Protein AF-A0ABD5GMK1-F1 (afdb_monomer_lite)

Radius of gyration: 32.98 Å; chains: 1; bounding box: 77×38×100 Å

Structure (mmCIF, N/CA/C/O backbone):
data_AF-A0ABD5GMK1-F1
#
_entry.id   AF-A0ABD5GMK1-F1
#
loop_
_atom_site.group_PDB
_atom_site.id
_atom_site.type_symbol
_atom_site.label_atom_id
_atom_site.label_alt_id
_atom_site.label_comp_id
_atom_site.label_asym_id
_atom_site.label_entity_id
_atom_site.label_seq_id
_atom_site.pdbx_PDB_ins_code
_atom_site.Cartn_x
_atom_site.Cartn_y
_atom_site.Cartn_z
_atom_site.occupancy
_atom_site.B_iso_or_equiv
_atom_site.auth_seq_id
_atom_site.auth_comp_id
_atom_site.auth_asym_id
_atom_site.auth_atom_id
_atom_site.pdbx_PDB_model_num
ATOM 1 N N . MET A 1 1 ? 54.043 1.262 15.272 1.00 53.44 1 MET A N 1
ATOM 2 C CA . MET A 1 1 ? 52.597 0.927 15.285 1.00 53.44 1 MET A CA 1
ATOM 3 C C . MET A 1 1 ? 51.729 2.162 14.991 1.00 53.44 1 MET A C 1
ATOM 5 O O . MET A 1 1 ? 50.627 2.270 15.504 1.00 53.44 1 MET A O 1
ATOM 9 N N . GLU A 1 2 ? 52.173 3.088 14.132 1.00 54.91 2 GLU A N 1
ATOM 10 C CA . GLU A 1 2 ? 51.486 4.384 13.939 1.00 54.91 2 GLU A CA 1
ATOM 11 C C . GLU A 1 2 ? 50.560 4.410 12.706 1.00 54.91 2 GLU A C 1
ATOM 13 O O . GLU A 1 2 ? 49.596 5.168 12.654 1.00 54.91 2 GLU A O 1
ATOM 18 N N . GLY A 1 3 ? 50.768 3.513 11.735 1.00 55.00 3 GLY A N 1
ATOM 19 C CA . GLY A 1 3 ? 49.986 3.486 10.489 1.00 55.00 3 GLY A CA 1
ATOM 20 C C . GLY A 1 3 ? 48.565 2.917 10.605 1.00 55.00 3 GLY A C 1
ATOM 21 O O . GLY A 1 3 ? 47.758 3.096 9.695 1.00 55.00 3 GLY A O 1
ATOM 22 N N . ILE A 1 4 ? 48.235 2.233 11.706 1.00 68.75 4 ILE A N 1
ATOM 23 C CA . ILE A 1 4 ? 46.917 1.598 11.889 1.00 68.75 4 ILE A CA 1
ATOM 24 C C . ILE A 1 4 ? 45.861 2.645 12.269 1.00 68.75 4 ILE A C 1
ATOM 26 O O . ILE A 1 4 ? 44.727 2.569 11.804 1.00 68.75 4 ILE A O 1
ATOM 30 N N . HIS A 1 5 ? 46.242 3.668 13.040 1.00 69.62 5 HIS A N 1
ATOM 31 C CA . HIS A 1 5 ? 45.318 4.721 13.466 1.00 69.62 5 HIS A CA 1
ATOM 32 C C . HIS A 1 5 ? 44.890 5.609 12.293 1.00 69.62 5 HIS A C 1
ATOM 34 O O . HIS A 1 5 ? 43.702 5.867 12.125 1.00 69.62 5 HIS A O 1
ATOM 40 N N . VAL A 1 6 ? 45.825 6.000 11.422 1.00 75.31 6 VAL A N 1
ATOM 41 C CA . VAL A 1 6 ? 45.521 6.843 10.251 1.00 75.31 6 VAL A CA 1
ATOM 42 C C . VAL A 1 6 ? 44.552 6.142 9.291 1.00 75.31 6 VAL A C 1
ATOM 44 O O . VAL A 1 6 ? 43.622 6.763 8.784 1.00 75.31 6 VAL A O 1
ATOM 47 N N . ARG A 1 7 ? 44.703 4.826 9.093 1.00 74.31 7 ARG A N 1
ATOM 48 C CA . ARG A 1 7 ? 43.787 4.038 8.251 1.00 74.31 7 ARG A CA 1
ATOM 49 C C . ARG A 1 7 ? 42.386 3.926 8.854 1.00 74.31 7 ARG A C 1
ATOM 51 O O . ARG A 1 7 ? 41.410 4.013 8.113 1.00 74.31 7 ARG A O 1
ATOM 58 N N . LEU A 1 8 ? 42.286 3.779 10.176 1.00 76.06 8 LEU A N 1
ATOM 59 C CA . LEU A 1 8 ? 41.001 3.711 10.875 1.00 76.06 8 LEU A CA 1
ATOM 60 C C . LEU A 1 8 ? 40.231 5.039 10.774 1.00 76.06 8 LEU A C 1
ATOM 62 O O . LEU A 1 8 ? 39.028 5.036 10.527 1.00 76.06 8 LEU A O 1
ATOM 66 N N . TRP A 1 9 ? 40.936 6.170 10.884 1.00 79.19 9 TRP A N 1
ATOM 67 C CA . TRP A 1 9 ? 40.345 7.505 10.742 1.00 79.19 9 TRP A CA 1
ATOM 68 C C . TRP A 1 9 ? 39.843 7.791 9.322 1.00 79.19 9 TRP A C 1
ATOM 70 O O . TRP A 1 9 ? 38.754 8.340 9.161 1.00 79.19 9 TRP A O 1
ATOM 80 N N . ILE A 1 10 ? 40.580 7.369 8.289 1.00 78.12 10 ILE A N 1
ATOM 81 C CA . ILE A 1 10 ? 40.149 7.529 6.889 1.00 78.12 10 ILE A CA 1
ATOM 82 C C . ILE A 1 10 ? 38.893 6.691 6.600 1.00 78.12 10 ILE A C 1
ATOM 84 O O . ILE A 1 10 ? 37.959 7.177 5.963 1.00 78.12 10 ILE A O 1
ATOM 88 N N . LEU A 1 11 ? 38.834 5.454 7.107 1.00 76.44 11 LEU A N 1
ATOM 89 C CA . LEU A 1 11 ? 37.657 4.588 6.970 1.00 76.44 11 LEU A CA 1
ATOM 90 C C . LEU A 1 11 ? 36.431 5.158 7.698 1.00 76.44 11 LEU A C 1
ATOM 92 O O . LEU A 1 11 ? 35.333 5.140 7.143 1.00 76.44 11 LEU A O 1
ATOM 96 N N . ALA A 1 12 ? 36.613 5.715 8.899 1.00 74.62 12 ALA A N 1
ATOM 97 C CA . ALA A 1 12 ? 35.532 6.353 9.647 1.00 74.62 12 ALA A CA 1
ATOM 98 C C . ALA A 1 12 ? 34.981 7.600 8.927 1.00 74.62 12 ALA A C 1
ATOM 100 O O . ALA A 1 12 ? 33.765 7.781 8.851 1.00 74.62 12 ALA A O 1
ATOM 101 N N . ALA A 1 13 ? 35.855 8.421 8.335 1.00 72.94 13 ALA A N 1
ATOM 102 C CA . ALA A 1 13 ? 35.446 9.593 7.561 1.00 72.94 13 ALA A CA 1
ATOM 103 C C . ALA A 1 13 ? 34.676 9.214 6.280 1.00 72.94 13 ALA A C 1
ATOM 105 O O . ALA A 1 13 ? 33.675 9.849 5.950 1.00 72.94 13 ALA A O 1
ATOM 106 N N . ALA A 1 14 ? 35.089 8.148 5.585 1.00 69.31 14 ALA A N 1
ATOM 107 C CA . ALA A 1 14 ? 34.394 7.664 4.391 1.00 69.31 14 ALA A CA 1
ATOM 108 C C . ALA A 1 14 ? 32.984 7.123 4.702 1.00 69.31 14 ALA A C 1
ATOM 110 O O . ALA A 1 14 ? 32.050 7.331 3.924 1.00 69.31 14 ALA A O 1
ATOM 111 N N . LEU A 1 15 ? 32.803 6.474 5.860 1.00 68.19 15 LEU A N 1
ATOM 112 C CA . LEU A 1 15 ? 31.505 5.937 6.275 1.00 68.19 15 LEU A CA 1
ATOM 113 C C . LEU A 1 15 ? 30.500 7.049 6.631 1.00 68.19 15 LEU A C 1
ATOM 115 O O . LEU A 1 15 ? 29.315 6.927 6.323 1.00 68.19 15 LEU A O 1
ATOM 119 N N . ALA A 1 16 ? 30.970 8.163 7.202 1.00 62.88 16 ALA A N 1
ATOM 120 C CA . ALA A 1 16 ? 30.121 9.302 7.558 1.00 62.88 16 ALA A CA 1
ATOM 121 C C . ALA A 1 16 ? 29.513 10.010 6.327 1.00 62.88 16 ALA A C 1
ATOM 123 O O . ALA A 1 16 ? 28.355 10.432 6.367 1.00 62.88 16 ALA A O 1
ATOM 124 N N . CYS A 1 17 ? 30.239 10.065 5.204 1.00 60.00 17 CYS A N 1
ATOM 125 C CA . CYS A 1 17 ? 29.765 10.695 3.964 1.00 60.00 17 CYS A CA 1
ATOM 126 C C . CYS A 1 17 ? 28.686 9.892 3.211 1.00 60.00 17 CYS A C 1
ATOM 128 O O . CYS A 1 17 ? 28.081 10.413 2.278 1.00 60.00 17 CYS A O 1
ATOM 130 N N . SER A 1 18 ? 28.409 8.644 3.602 1.00 57.50 18 SER A N 1
ATOM 131 C CA . SER A 1 18 ? 27.446 7.780 2.897 1.00 57.50 18 SER A CA 1
ATOM 132 C C . SER A 1 18 ? 25.980 8.023 3.298 1.00 57.50 18 SER A C 1
ATOM 134 O O . SER A 1 18 ? 25.075 7.428 2.720 1.00 57.50 18 SER A O 1
ATOM 136 N N . THR A 1 19 ? 25.715 8.902 4.272 1.00 58.09 19 THR A N 1
ATOM 137 C CA . THR A 1 19 ? 24.368 9.128 4.837 1.00 58.09 19 THR A CA 1
ATOM 138 C C . THR A 1 19 ? 23.532 10.191 4.108 1.00 58.09 19 THR A C 1
ATOM 140 O O . THR A 1 19 ? 22.362 10.372 4.431 1.00 58.09 19 THR A O 1
ATOM 143 N N . ALA A 1 20 ? 24.084 10.869 3.095 1.00 50.94 20 ALA A N 1
ATOM 144 C CA . ALA A 1 20 ? 23.403 11.957 2.380 1.00 50.94 20 ALA A CA 1
ATOM 145 C C . ALA A 1 20 ? 22.721 11.538 1.063 1.00 50.94 20 ALA A C 1
ATOM 147 O O . ALA A 1 20 ? 22.267 12.393 0.303 1.00 50.94 20 ALA A O 1
ATOM 148 N N . ALA A 1 21 ? 22.608 10.239 0.777 1.00 52.47 21 ALA A N 1
ATOM 149 C CA . ALA A 1 21 ? 21.779 9.759 -0.324 1.00 52.47 21 ALA A CA 1
ATOM 150 C C . ALA A 1 21 ? 20.304 9.755 0.111 1.00 52.47 21 ALA A C 1
ATOM 152 O O . ALA A 1 21 ? 19.734 8.710 0.419 1.00 52.47 21 ALA A O 1
ATOM 153 N N . GLN A 1 22 ? 19.676 10.934 0.161 1.00 50.50 22 GLN A N 1
ATOM 154 C CA . GLN A 1 22 ? 18.219 11.004 0.199 1.00 50.50 22 GLN A CA 1
ATOM 155 C C . GLN A 1 22 ? 17.714 10.453 -1.134 1.00 50.50 22 GLN A C 1
ATOM 157 O O . GLN A 1 22 ? 17.786 11.119 -2.165 1.00 50.50 22 GLN A O 1
ATOM 162 N N . ALA A 1 23 ? 17.282 9.192 -1.131 1.00 50.38 23 ALA A N 1
ATOM 163 C CA . ALA A 1 23 ? 16.597 8.597 -2.262 1.00 50.38 23 ALA A CA 1
ATOM 164 C C . ALA A 1 23 ? 15.441 9.527 -2.651 1.00 50.38 23 ALA A C 1
ATOM 166 O O . ALA A 1 23 ? 14.580 9.810 -1.820 1.00 50.38 23 ALA A O 1
ATOM 167 N N . ALA A 1 24 ? 15.444 10.035 -3.885 1.00 57.06 24 ALA A N 1
ATOM 168 C CA . ALA A 1 24 ? 14.341 10.833 -4.401 1.00 57.06 24 ALA A CA 1
ATOM 169 C C . ALA A 1 24 ? 13.088 9.946 -4.423 1.00 57.06 24 ALA A C 1
ATOM 171 O O . ALA A 1 24 ? 12.910 9.109 -5.310 1.00 57.06 24 ALA A O 1
ATOM 172 N N . THR A 1 25 ? 12.254 10.073 -3.393 1.00 60.12 25 THR A N 1
ATOM 173 C CA . THR A 1 25 ? 11.025 9.303 -3.230 1.00 60.12 25 THR A CA 1
ATOM 174 C C . THR A 1 25 ? 9.994 9.830 -4.213 1.00 60.12 25 THR A C 1
ATOM 176 O O . THR A 1 25 ? 9.270 10.780 -3.930 1.00 60.12 25 THR A O 1
ATOM 179 N N . VAL A 1 26 ? 9.929 9.226 -5.398 1.00 66.31 26 VAL A N 1
ATOM 180 C CA . VAL A 1 26 ? 8.894 9.563 -6.376 1.00 66.31 26 VAL A CA 1
ATOM 181 C C . VAL A 1 26 ? 7.558 9.011 -5.873 1.00 66.31 26 VAL A C 1
ATOM 183 O O . VAL A 1 26 ? 7.294 7.813 -5.959 1.00 66.31 26 VAL A O 1
ATOM 186 N N . VAL A 1 27 ? 6.715 9.884 -5.325 1.00 71.75 27 VAL A N 1
ATOM 187 C CA . VAL A 1 27 ? 5.384 9.535 -4.823 1.00 71.75 27 VAL A CA 1
ATOM 188 C C . VAL A 1 27 ? 4.355 9.578 -5.950 1.00 71.75 27 VAL A C 1
ATOM 190 O O . VAL A 1 27 ? 4.370 10.467 -6.807 1.00 71.75 27 VAL A O 1
ATOM 193 N N . LYS A 1 28 ? 3.445 8.600 -5.948 1.00 77.94 28 LYS A N 1
ATOM 194 C CA . LYS A 1 28 ? 2.312 8.540 -6.874 1.00 77.94 28 LYS A CA 1
ATOM 195 C C . LYS A 1 28 ? 1.147 9.328 -6.280 1.00 77.94 28 LYS A C 1
ATOM 197 O O . LYS A 1 28 ? 0.591 8.937 -5.255 1.00 77.94 28 LYS A O 1
ATOM 202 N N . CYS A 1 29 ? 0.760 10.401 -6.952 1.00 80.25 29 CYS A N 1
ATOM 203 C CA . CYS A 1 29 ? -0.341 11.266 -6.552 1.00 80.25 29 CYS A CA 1
ATOM 204 C C . CYS A 1 29 ? -1.554 10.991 -7.432 1.00 80.25 29 CYS A C 1
ATOM 206 O O . CYS A 1 29 ? -1.430 10.952 -8.659 1.00 80.25 29 CYS A O 1
ATOM 208 N N . VAL A 1 30 ? -2.714 10.797 -6.809 1.00 80.56 30 VAL A N 1
ATOM 209 C CA . VAL A 1 30 ? -3.992 10.646 -7.512 1.00 80.56 30 VAL A CA 1
ATOM 210 C C . VAL A 1 30 ? -4.869 11.852 -7.198 1.00 80.56 30 VAL A C 1
ATOM 212 O O . VAL A 1 30 ? -5.087 12.176 -6.029 1.00 80.56 30 VAL A O 1
ATOM 215 N N . ASP A 1 31 ? -5.328 12.530 -8.245 1.00 79.31 31 ASP A N 1
ATOM 216 C CA . ASP A 1 31 ? -6.251 13.665 -8.162 1.00 79.31 31 ASP A CA 1
ATOM 217 C C . ASP A 1 31 ? -7.721 13.213 -8.057 1.00 79.31 31 ASP A C 1
ATOM 219 O O . ASP A 1 31 ? -8.046 12.070 -8.386 1.00 79.31 31 ASP A O 1
ATOM 223 N N . GLY A 1 32 ? -8.625 14.107 -7.640 1.00 74.00 32 GLY A N 1
AT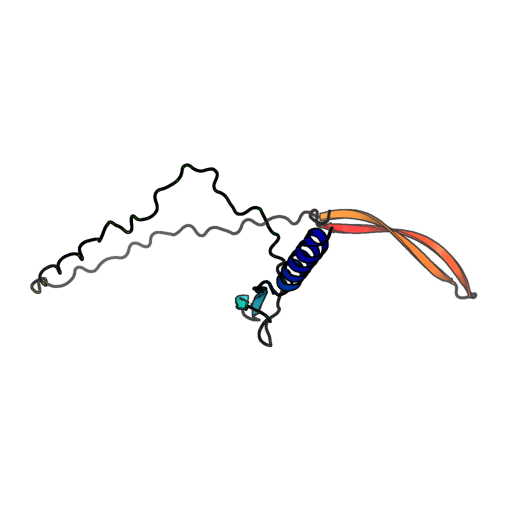OM 224 C CA . GLY A 1 32 ? -10.071 13.849 -7.581 1.00 74.00 32 GLY A CA 1
ATOM 225 C C . GLY A 1 32 ? -10.695 13.439 -8.924 1.00 74.00 32 GLY A C 1
ATOM 226 O O . GLY A 1 32 ? -11.691 12.721 -8.940 1.00 74.00 32 GLY A O 1
ATOM 227 N N . ALA A 1 33 ? -10.077 13.808 -10.051 1.00 75.38 33 ALA A N 1
ATOM 228 C CA . ALA A 1 33 ? -10.457 13.348 -11.390 1.00 75.38 33 ALA A CA 1
ATOM 229 C C . ALA A 1 33 ? -9.857 11.977 -11.783 1.00 75.38 33 ALA A C 1
ATOM 231 O O . ALA A 1 33 ? -9.991 11.546 -12.928 1.00 75.38 33 ALA A O 1
ATOM 232 N N . GLY A 1 34 ? -9.132 11.307 -10.880 1.00 74.19 34 GLY A N 1
ATOM 233 C CA . GLY A 1 34 ? -8.471 10.023 -11.133 1.00 74.19 34 GLY A CA 1
ATOM 234 C C . GLY A 1 34 ? -7.194 10.113 -11.978 1.00 74.19 34 GLY A C 1
ATOM 235 O O . GLY A 1 34 ? -6.654 9.084 -12.387 1.00 74.19 34 GLY A O 1
ATOM 236 N N . LYS A 1 35 ? -6.683 11.322 -12.252 1.00 77.50 35 LYS A N 1
ATOM 237 C CA . LYS A 1 35 ? -5.399 11.501 -12.946 1.00 77.50 35 LYS A CA 1
ATOM 238 C C . LYS A 1 35 ? -4.237 11.169 -12.015 1.00 77.50 35 LYS A C 1
ATOM 240 O O . LYS A 1 35 ? -4.221 11.575 -10.855 1.00 77.50 35 LYS A O 1
ATOM 245 N N . VAL A 1 36 ? -3.263 10.440 -12.554 1.00 82.56 36 VAL A N 1
ATOM 246 C CA . VAL A 1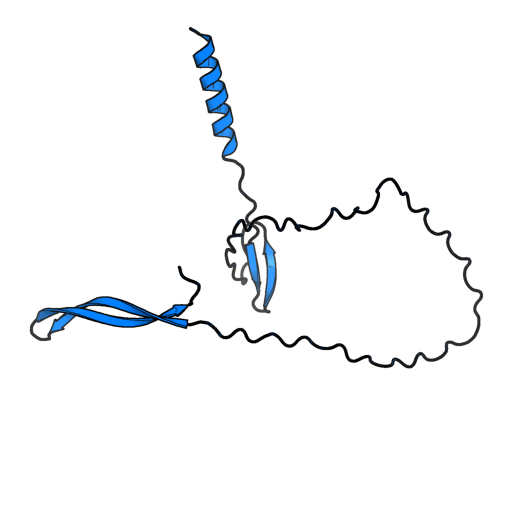 36 ? -2.051 10.020 -11.849 1.00 82.56 36 VAL A CA 1
ATOM 247 C C . VAL A 1 36 ? -0.889 10.918 -12.258 1.00 82.56 36 VAL A C 1
ATOM 249 O O . VAL A 1 36 ? -0.568 10.997 -13.443 1.00 82.56 36 VAL A O 1
ATOM 252 N N . SER A 1 37 ? -0.228 11.522 -11.275 1.00 79.50 37 SER A N 1
ATOM 253 C CA . SER A 1 37 ? 0.985 12.327 -11.452 1.00 79.50 37 SER A CA 1
ATOM 254 C C . SER A 1 37 ? 2.083 11.842 -10.502 1.00 79.50 37 SER A C 1
ATOM 256 O O . SER A 1 37 ? 1.792 11.312 -9.431 1.00 79.50 37 SER A O 1
ATOM 258 N N . PHE A 1 38 ? 3.347 12.017 -10.886 1.00 79.62 38 PHE A N 1
ATOM 259 C CA . PHE A 1 38 ? 4.506 11.627 -10.079 1.00 79.62 38 PHE A CA 1
ATOM 260 C C . PHE A 1 38 ? 5.222 12.878 -9.562 1.00 79.62 38 PHE A C 1
ATOM 262 O O . PHE A 1 38 ? 5.590 13.742 -10.358 1.00 79.62 38 PHE A O 1
ATOM 269 N N . ALA A 1 39 ? 5.413 12.982 -8.246 1.00 74.94 39 ALA A N 1
ATOM 270 C CA . ALA A 1 39 ? 6.097 14.105 -7.600 1.00 74.94 39 ALA A CA 1
ATOM 271 C C . ALA A 1 39 ? 7.288 13.598 -6.773 1.00 74.94 39 ALA A C 1
ATOM 273 O O . ALA A 1 39 ? 7.236 12.499 -6.236 1.00 74.94 39 ALA A O 1
ATOM 274 N N . GLN A 1 40 ? 8.368 14.377 -6.670 1.00 68.06 40 GLN A N 1
ATOM 275 C CA . GLN A 1 40 ? 9.615 13.927 -6.024 1.00 68.06 40 GLN A CA 1
ATOM 276 C C . GLN A 1 40 ? 9.601 13.963 -4.485 1.00 68.06 40 GLN A C 1
ATOM 278 O O . GLN A 1 40 ? 10.500 13.398 -3.869 1.00 68.06 40 GLN A O 1
ATOM 283 N N . ASN A 1 41 ? 8.604 14.599 -3.856 1.00 66.31 41 ASN A N 1
ATOM 284 C CA . ASN A 1 41 ? 8.606 14.808 -2.402 1.00 66.31 41 ASN A CA 1
ATOM 285 C C . ASN A 1 41 ? 7.213 14.645 -1.780 1.00 66.31 41 ASN A C 1
ATOM 287 O O . ASN A 1 41 ? 7.023 13.804 -0.908 1.00 66.31 41 ASN A O 1
ATOM 291 N N . THR A 1 42 ? 6.231 15.424 -2.238 1.00 70.81 42 THR A N 1
ATOM 292 C CA . THR A 1 42 ? 4.879 15.441 -1.660 1.00 70.81 42 THR A CA 1
ATOM 293 C C . THR A 1 42 ? 3.851 15.691 -2.752 1.00 70.81 42 THR A C 1
ATOM 295 O O . THR A 1 42 ? 4.119 16.392 -3.729 1.00 70.81 42 THR A O 1
ATOM 298 N N . CYS A 1 43 ? 2.665 15.118 -2.580 1.00 74.81 43 CYS A N 1
ATOM 299 C CA . CYS A 1 43 ? 1.544 15.340 -3.474 1.00 74.81 43 CYS A CA 1
ATOM 300 C C . CYS A 1 43 ? 0.935 16.743 -3.277 1.00 74.81 43 CYS A C 1
ATOM 302 O O . CYS A 1 43 ? 0.751 17.163 -2.133 1.00 74.81 43 CYS A O 1
ATOM 304 N N . PRO A 1 44 ? 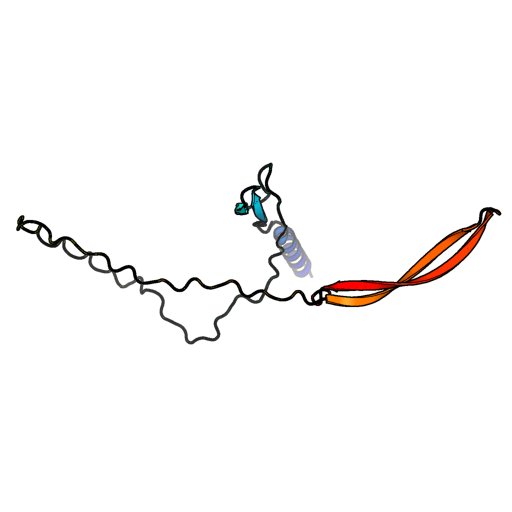0.645 17.497 -4.357 1.00 72.25 44 PRO A N 1
ATOM 305 C CA . PRO A 1 44 ? 0.036 18.823 -4.258 1.00 72.25 44 PRO A CA 1
ATOM 306 C C . PRO A 1 44 ? -1.326 18.774 -3.545 1.00 72.25 44 PRO A C 1
ATOM 308 O O . PRO A 1 44 ? -2.018 17.752 -3.570 1.00 72.25 44 PRO A O 1
ATOM 311 N N . ALA A 1 45 ? -1.708 19.877 -2.891 1.00 64.69 45 ALA A N 1
ATOM 312 C CA . ALA A 1 45 ? -2.926 19.954 -2.083 1.00 64.69 45 ALA A CA 1
ATOM 313 C C . ALA A 1 45 ? -4.165 19.510 -2.883 1.00 64.69 45 ALA A C 1
ATOM 315 O O . ALA A 1 45 ? -4.384 19.974 -3.998 1.00 64.69 45 ALA A O 1
ATOM 316 N N . GLY A 1 46 ? -4.956 18.597 -2.312 1.00 61.69 46 GLY A N 1
ATOM 317 C CA . GLY A 1 46 ? -6.122 17.995 -2.974 1.00 61.69 46 GLY A CA 1
ATOM 318 C C . GLY A 1 46 ? -5.855 16.653 -3.664 1.00 61.69 46 GLY A C 1
ATOM 319 O O . GLY A 1 46 ? -6.802 16.008 -4.104 1.00 61.69 46 GLY A O 1
ATOM 320 N N . THR A 1 47 ? -4.603 16.186 -3.703 1.00 61.19 47 THR A N 1
ATOM 321 C CA . THR A 1 47 ? -4.248 14.866 -4.245 1.00 61.19 47 THR A CA 1
ATOM 322 C C . THR A 1 47 ? -3.822 13.911 -3.129 1.00 61.19 47 THR A C 1
ATOM 324 O O . THR A 1 47 ? -3.111 14.292 -2.198 1.00 61.19 47 THR A O 1
ATOM 327 N N . THR A 1 48 ? -4.287 12.660 -3.177 1.00 65.81 48 THR A N 1
ATOM 328 C CA . THR A 1 48 ? -3.937 11.652 -2.164 1.00 65.81 48 THR A CA 1
ATOM 329 C C . THR A 1 48 ? -2.678 10.916 -2.609 1.00 65.81 48 THR A C 1
ATOM 331 O O . THR A 1 48 ? -2.661 10.268 -3.658 1.00 65.81 48 THR A O 1
ATOM 334 N N . GLY A 1 49 ? -1.608 11.048 -1.826 1.00 55.00 49 GLY A N 1
ATOM 335 C CA . GLY A 1 49 ? -0.361 10.325 -2.039 1.00 55.00 49 GLY A CA 1
ATOM 336 C C . GLY A 1 49 ? -0.418 8.961 -1.376 1.00 55.00 49 GLY A C 1
ATOM 337 O O . GLY A 1 49 ? -0.412 8.872 -0.152 1.00 55.00 49 GLY A O 1
ATOM 338 N N . ALA A 1 50 ? -0.448 7.898 -2.174 1.00 56.22 50 ALA A N 1
ATOM 339 C CA . ALA A 1 50 ? -0.068 6.588 -1.669 1.00 56.22 50 ALA A CA 1
ATOM 340 C C . ALA A 1 50 ? 1.458 6.502 -1.771 1.00 56.22 50 ALA A C 1
ATOM 342 O O . ALA A 1 50 ? 2.010 6.601 -2.871 1.00 56.22 50 ALA A O 1
ATOM 343 N N . SER A 1 51 ? 2.145 6.337 -0.638 1.00 50.00 51 SER A N 1
ATOM 344 C CA . SER A 1 51 ? 3.552 5.943 -0.629 1.00 50.00 51 SER A CA 1
ATOM 345 C C . SER A 1 51 ? 3.639 4.553 -1.254 1.00 50.00 51 SER A C 1
ATOM 347 O O . SER A 1 51 ? 3.421 3.537 -0.595 1.00 50.00 51 SER A O 1
ATOM 349 N N . VAL A 1 52 ? 3.875 4.502 -2.562 1.00 51.12 52 VAL A N 1
ATOM 350 C CA . VAL A 1 52 ? 4.243 3.257 -3.220 1.00 51.12 52 VAL A CA 1
ATOM 351 C C . VAL A 1 52 ? 5.693 3.041 -2.838 1.00 51.12 52 VAL A C 1
ATOM 353 O O . VAL A 1 52 ? 6.593 3.629 -3.433 1.00 51.12 52 VAL A O 1
ATOM 356 N N . GLU A 1 53 ? 5.909 2.245 -1.795 1.00 49.12 53 GLU A N 1
ATOM 357 C CA . GLU A 1 53 ? 7.203 1.626 -1.575 1.00 49.12 53 GLU A CA 1
ATOM 358 C C . GLU A 1 53 ? 7.506 0.861 -2.861 1.00 49.12 53 GLU A C 1
ATOM 360 O O . GLU A 1 53 ? 6.825 -0.111 -3.203 1.00 49.12 53 GLU A O 1
ATOM 365 N N . VAL A 1 54 ? 8.445 1.384 -3.653 1.00 54.78 54 VAL A N 1
ATOM 366 C CA . VAL A 1 54 ? 8.969 0.669 -4.807 1.00 54.78 54 VAL A CA 1
ATOM 367 C C . VAL A 1 54 ? 9.738 -0.486 -4.198 1.00 54.78 54 VAL A C 1
ATOM 369 O O . VAL A 1 54 ? 10.925 -0.367 -3.904 1.00 54.78 54 VAL A O 1
ATOM 372 N N . ASN A 1 55 ? 9.023 -1.579 -3.923 1.00 52.25 55 ASN A N 1
ATOM 373 C CA . ASN A 1 55 ? 9.632 -2.844 -3.581 1.00 52.25 55 ASN A CA 1
ATOM 374 C C . ASN A 1 55 ? 10.711 -3.044 -4.640 1.00 52.25 55 ASN A C 1
ATOM 376 O O . ASN A 1 55 ? 10.415 -2.911 -5.834 1.00 52.25 55 ASN A O 1
ATOM 380 N N . ALA A 1 56 ? 11.952 -3.251 -4.208 1.00 55.88 56 ALA A N 1
ATOM 381 C CA . ALA A 1 56 ? 13.086 -3.498 -5.081 1.00 55.88 56 ALA A CA 1
ATOM 382 C C . ALA A 1 56 ? 12.909 -4.882 -5.721 1.00 55.88 56 ALA A C 1
ATOM 384 O O . ALA A 1 56 ? 13.703 -5.796 -5.525 1.00 55.88 56 ALA A O 1
ATOM 385 N N . ALA A 1 57 ? 11.812 -5.059 -6.456 1.00 55.84 57 ALA A N 1
ATOM 386 C CA . ALA A 1 57 ? 11.624 -6.147 -7.368 1.00 55.84 57 ALA A CA 1
ATOM 387 C C . ALA A 1 57 ? 12.847 -6.113 -8.268 1.00 55.84 57 ALA A C 1
ATOM 389 O O . A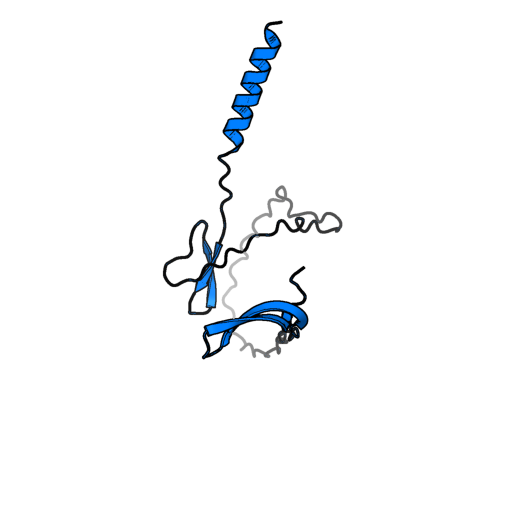LA A 1 57 ? 13.188 -5.066 -8.833 1.00 55.84 57 ALA A O 1
ATOM 390 N N . GLN A 1 58 ? 13.532 -7.253 -8.300 1.00 56.06 58 GLN A N 1
ATOM 391 C CA . GLN A 1 58 ? 14.668 -7.516 -9.158 1.00 56.06 58 GLN A CA 1
ATOM 392 C C . GLN A 1 58 ? 14.428 -6.807 -10.487 1.00 56.06 58 GLN A C 1
ATOM 394 O O . GLN A 1 58 ? 13.392 -7.040 -11.119 1.00 56.06 58 GLN A O 1
ATOM 399 N N . ARG A 1 59 ? 15.329 -5.878 -10.851 1.00 61.44 59 ARG A N 1
ATOM 400 C CA . ARG A 1 59 ? 15.277 -5.183 -12.143 1.00 61.44 59 ARG A CA 1
ATOM 401 C C . ARG A 1 59 ? 14.902 -6.240 -13.180 1.00 61.44 59 ARG A C 1
ATOM 403 O O . ARG A 1 59 ? 15.553 -7.285 -13.153 1.00 61.44 59 ARG A O 1
ATOM 410 N N . PRO A 1 60 ? 13.870 -6.032 -14.019 1.00 63.34 60 PRO A N 1
ATOM 411 C CA . PRO A 1 60 ? 13.511 -7.000 -15.041 1.00 63.34 60 PRO A CA 1
ATOM 412 C C . PRO A 1 60 ? 14.682 -7.084 -16.021 1.00 63.34 60 PRO A C 1
ATOM 414 O O . PRO A 1 60 ? 14.770 -6.348 -17.001 1.00 63.34 60 PRO A O 1
ATOM 417 N N . SER A 1 61 ? 15.649 -7.927 -15.687 1.00 62.81 61 SER A N 1
ATOM 418 C CA . SER A 1 61 ? 16.671 -8.414 -16.579 1.00 62.81 61 SER A CA 1
ATOM 419 C C . SER A 1 61 ? 15.908 -9.369 -17.467 1.00 62.81 61 SER A C 1
ATOM 421 O O . SER A 1 61 ? 15.531 -10.452 -17.033 1.00 62.81 61 SER A O 1
ATOM 423 N N . GLY A 1 62 ? 15.549 -8.918 -18.666 1.00 60.31 62 GLY A N 1
ATOM 424 C CA . GLY A 1 62 ? 15.027 -9.841 -19.657 1.00 60.31 62 GLY A CA 1
ATOM 425 C C . GLY A 1 62 ? 16.081 -10.922 -19.870 1.00 60.31 62 GLY A C 1
ATOM 426 O O . GLY A 1 62 ? 17.177 -10.603 -20.325 1.00 60.31 62 GLY A O 1
ATOM 427 N N . ASP A 1 63 ? 15.758 -12.173 -19.542 1.00 64.81 63 ASP A N 1
ATOM 428 C CA . 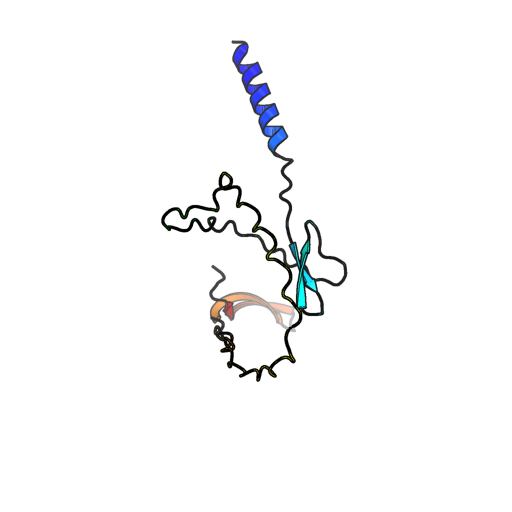ASP A 1 63 ? 16.520 -13.374 -19.916 1.00 64.81 63 ASP A CA 1
ATOM 429 C C . ASP A 1 63 ? 16.388 -13.630 -21.430 1.00 64.81 63 ASP A C 1
ATOM 431 O O . ASP A 1 63 ? 15.954 -14.682 -21.894 1.00 64.81 63 ASP A O 1
ATOM 435 N N . GLY A 1 64 ? 16.683 -12.602 -22.224 1.00 70.44 64 GLY A N 1
ATOM 436 C CA . GLY A 1 64 ? 16.620 -12.612 -23.674 1.00 70.44 64 GLY A CA 1
ATOM 437 C C . GLY A 1 64 ? 18.007 -12.388 -24.271 1.00 70.44 64 GLY A C 1
ATOM 438 O O . GLY A 1 64 ? 18.851 -11.739 -23.648 1.00 70.44 64 GLY A O 1
ATOM 439 N N . PRO A 1 65 ? 18.266 -12.901 -25.485 1.00 74.12 65 PRO A N 1
ATOM 440 C CA . PRO A 1 65 ? 19.498 -12.593 -26.196 1.00 74.12 65 PRO A CA 1
ATOM 441 C C . PRO A 1 65 ? 19.646 -11.074 -26.339 1.00 74.12 65 PRO A C 1
ATOM 443 O O . PRO A 1 65 ? 18.667 -10.366 -26.583 1.00 74.12 65 PRO A O 1
ATOM 446 N N . ALA A 1 66 ? 20.871 -10.571 -26.180 1.00 75.19 66 ALA A N 1
ATOM 447 C CA . ALA A 1 66 ? 21.157 -9.148 -26.307 1.00 75.19 66 ALA A CA 1
ATOM 448 C C . ALA A 1 66 ? 20.692 -8.635 -27.680 1.00 75.19 66 ALA A C 1
ATOM 450 O O . ALA A 1 66 ? 21.199 -9.059 -28.718 1.00 75.19 66 ALA A O 1
ATOM 451 N N . VAL A 1 67 ? 19.721 -7.722 -27.685 1.00 76.44 67 VAL A N 1
ATOM 452 C CA . VAL A 1 67 ? 19.271 -7.043 -28.903 1.00 76.44 67 VAL A CA 1
ATOM 453 C C . VAL A 1 67 ? 20.125 -5.795 -29.089 1.00 76.44 67 VAL A C 1
ATOM 455 O O . VAL A 1 67 ? 20.283 -4.995 -28.165 1.00 76.44 67 VAL A O 1
ATOM 458 N N . GLN A 1 68 ? 20.691 -5.623 -30.283 1.00 81.06 68 GLN A N 1
ATOM 459 C CA . GLN A 1 68 ? 21.482 -4.442 -30.606 1.00 81.06 68 GLN A CA 1
ATOM 460 C C . GLN A 1 68 ? 20.577 -3.200 -30.612 1.00 81.06 68 GLN A C 1
ATOM 462 O O . GLN A 1 68 ? 19.660 -3.085 -31.425 1.00 81.06 68 GLN A O 1
ATOM 467 N N . MET A 1 69 ? 20.838 -2.273 -29.688 1.00 76.31 69 MET A N 1
ATOM 468 C CA . MET A 1 69 ? 20.235 -0.936 -29.694 1.00 76.31 69 MET A CA 1
ATOM 469 C C . MET A 1 69 ? 20.758 -0.137 -30.898 1.00 76.31 69 MET A C 1
ATOM 471 O O . MET A 1 69 ? 21.789 -0.485 -31.473 1.00 76.31 69 MET A O 1
ATOM 475 N N . ALA A 1 70 ? 20.046 0.925 -31.289 1.00 77.06 70 ALA A N 1
ATOM 476 C CA . ALA A 1 70 ? 20.418 1.758 -32.432 1.00 77.06 70 ALA A CA 1
ATOM 477 C C . ALA A 1 70 ? 21.907 2.153 -32.389 1.00 77.06 70 ALA A C 1
ATOM 479 O O . ALA A 1 70 ? 22.393 2.656 -31.380 1.00 77.06 70 ALA A O 1
ATOM 480 N N . ASP A 1 71 ? 22.611 1.906 -33.493 1.00 79.75 71 ASP A N 1
ATOM 481 C CA . ASP A 1 71 ? 24.041 2.171 -33.633 1.00 79.75 71 ASP A CA 1
ATOM 482 C C . ASP A 1 71 ? 24.286 3.691 -33.746 1.00 79.75 71 ASP A C 1
ATOM 484 O O . ASP A 1 71 ? 23.895 4.288 -34.757 1.00 79.75 71 ASP A O 1
ATOM 488 N N . PRO A 1 72 ? 24.909 4.341 -32.741 1.00 67.31 72 PRO A N 1
ATOM 489 C CA . PRO A 1 72 ? 25.152 5.782 -32.768 1.00 67.31 72 PRO A CA 1
ATOM 490 C C . PRO A 1 72 ? 26.186 6.186 -33.829 1.00 67.31 72 PRO A C 1
ATOM 492 O O . PRO A 1 72 ? 26.240 7.355 -34.209 1.00 67.31 72 PRO A O 1
ATOM 495 N N . SER A 1 73 ? 26.987 5.244 -34.340 1.00 68.75 73 SER A N 1
ATOM 496 C CA . SER A 1 73 ? 27.945 5.491 -35.420 1.00 68.75 73 SER A CA 1
ATOM 497 C C . SER A 1 73 ? 27.288 5.487 -36.800 1.00 68.75 73 SER A C 1
ATOM 499 O O . SER A 1 73 ? 27.888 5.960 -37.766 1.00 68.75 73 SER A O 1
ATOM 501 N N . LYS A 1 74 ? 26.033 5.035 -36.915 1.00 61.44 74 LYS A N 1
ATOM 502 C CA . LYS A 1 74 ? 25.240 5.235 -38.129 1.00 61.44 74 LYS A CA 1
ATOM 503 C C . LYS A 1 74 ? 24.620 6.623 -38.096 1.00 61.44 74 LYS A C 1
ATOM 505 O O . LYS A 1 74 ? 23.477 6.818 -37.692 1.00 61.44 74 LYS A O 1
ATOM 510 N N . THR A 1 75 ? 25.375 7.604 -38.581 1.00 62.59 75 THR A N 1
ATOM 511 C CA . THR A 1 75 ? 24.795 8.877 -39.008 1.00 62.59 75 THR A CA 1
ATOM 512 C C . THR A 1 75 ? 23.847 8.580 -40.168 1.00 62.59 75 THR A C 1
ATOM 514 O O . THR A 1 75 ? 24.273 8.397 -41.307 1.00 62.59 75 THR A O 1
ATOM 517 N N . TYR A 1 76 ? 22.549 8.473 -39.885 1.00 62.78 76 TYR A N 1
ATOM 518 C CA . TYR A 1 76 ? 21.543 8.386 -40.934 1.00 62.78 76 TYR A CA 1
ATOM 519 C C . TYR A 1 76 ? 21.637 9.668 -41.755 1.00 62.78 76 TYR A C 1
ATOM 521 O O . TYR A 1 76 ? 21.336 10.758 -41.263 1.00 62.78 76 TYR A O 1
ATOM 529 N N . ALA A 1 77 ? 22.104 9.550 -43.000 1.00 62.72 77 ALA A N 1
ATOM 530 C CA . ALA A 1 77 ? 22.079 10.658 -43.934 1.00 62.72 77 ALA A CA 1
ATOM 531 C C . ALA A 1 77 ? 20.639 11.175 -43.993 1.00 62.72 77 ALA A C 1
ATOM 533 O O . ALA A 1 77 ? 19.713 10.416 -44.294 1.00 62.72 77 ALA A O 1
ATOM 534 N N . ARG A 1 78 ? 20.451 12.457 -43.661 1.00 62.44 78 ARG A N 1
ATOM 535 C CA . ARG A 1 78 ? 19.148 13.116 -43.745 1.00 62.44 78 ARG A CA 1
ATOM 536 C C . ARG A 1 78 ? 18.590 12.845 -45.147 1.00 62.44 78 ARG A C 1
ATOM 538 O O . ARG A 1 78 ? 19.275 13.182 -46.118 1.00 62.44 78 ARG A O 1
ATOM 545 N N . PRO A 1 79 ? 17.403 12.229 -45.282 1.00 68.25 79 PRO A N 1
ATOM 546 C CA . PRO A 1 79 ? 16.813 11.992 -46.589 1.00 68.25 79 PRO A CA 1
ATOM 547 C C . PRO A 1 79 ? 16.782 13.311 -47.362 1.00 68.25 79 PRO A C 1
ATOM 549 O O . PRO A 1 79 ? 16.287 14.318 -46.846 1.00 68.25 79 PRO A O 1
ATOM 552 N N . LYS A 1 80 ? 17.369 13.330 -48.568 1.00 67.25 80 LYS A N 1
ATOM 553 C CA . LYS A 1 80 ? 17.316 14.510 -49.440 1.00 67.25 80 LYS A CA 1
ATOM 554 C C . LYS A 1 80 ? 15.843 14.911 -49.596 1.00 67.25 80 LYS A C 1
ATOM 556 O O . LYS A 1 80 ? 15.023 14.023 -49.847 1.00 67.25 80 LYS A O 1
ATOM 561 N N . PRO A 1 81 ? 15.492 16.202 -49.446 1.00 64.00 81 PRO A N 1
ATOM 562 C CA . PRO A 1 81 ? 14.135 16.662 -49.699 1.00 64.00 81 PRO A CA 1
ATOM 563 C C . PRO A 1 81 ? 13.711 16.191 -51.090 1.00 64.00 81 PRO A C 1
ATOM 565 O O . PRO A 1 81 ? 14.399 16.469 -52.074 1.00 64.00 81 PRO A O 1
ATOM 568 N N . LYS A 1 82 ? 12.619 15.424 -51.169 1.00 67.31 82 LYS A N 1
ATOM 569 C CA . LYS A 1 82 ? 12.020 15.086 -52.461 1.00 67.31 82 LYS A CA 1
ATOM 570 C C . LYS A 1 82 ? 11.635 16.403 -53.155 1.00 67.31 82 LYS A C 1
ATOM 572 O O . LYS A 1 82 ? 11.123 17.291 -52.470 1.00 67.31 82 LYS A O 1
ATOM 577 N N . PRO A 1 83 ? 11.877 16.552 -54.470 1.00 64.75 83 PRO A N 1
ATOM 578 C CA . PRO A 1 83 ? 11.395 17.705 -55.220 1.00 64.75 83 PRO A CA 1
ATOM 579 C C . PRO A 1 83 ? 9.893 17.876 -54.995 1.00 64.75 83 PRO A C 1
ATOM 581 O O . PRO A 1 83 ? 9.160 16.884 -54.984 1.00 64.75 83 PRO A O 1
ATOM 584 N N . ALA A 1 84 ? 9.455 19.119 -54.786 1.00 63.06 84 ALA A N 1
ATOM 585 C CA . ALA A 1 84 ? 8.049 19.431 -54.567 1.00 63.06 84 ALA A CA 1
ATOM 586 C C . ALA A 1 84 ? 7.203 18.845 -55.720 1.00 63.06 84 ALA A C 1
ATOM 588 O O . ALA A 1 84 ? 7.574 19.029 -56.887 1.00 63.06 84 ALA A O 1
ATOM 589 N N . PRO A 1 85 ? 6.096 18.135 -55.435 1.00 58.28 85 PRO A N 1
ATOM 590 C CA . PRO A 1 85 ? 5.211 17.653 -56.483 1.00 58.28 85 PRO A CA 1
ATOM 591 C C . PRO A 1 85 ? 4.594 18.854 -57.206 1.00 58.28 85 PRO A C 1
ATOM 593 O O . PRO A 1 85 ? 4.104 19.784 -56.563 1.00 58.28 85 PRO A O 1
ATOM 596 N N . LYS A 1 86 ? 4.610 18.841 -58.545 1.00 66.06 86 LYS A N 1
ATOM 597 C CA . LYS A 1 86 ? 3.777 19.753 -59.344 1.00 66.06 86 LYS A CA 1
ATOM 598 C C . LYS A 1 86 ? 2.305 19.553 -58.942 1.00 66.06 86 LYS A C 1
ATOM 600 O O . LYS A 1 86 ? 1.921 18.402 -58.726 1.00 66.06 86 LYS A O 1
ATOM 605 N N . PRO A 1 87 ? 1.482 20.616 -58.871 1.00 56.12 87 PRO A N 1
ATOM 606 C CA . PRO A 1 87 ? 0.076 20.474 -58.520 1.00 56.12 87 PRO A CA 1
ATOM 607 C C . PRO A 1 87 ? -0.627 19.670 -59.614 1.00 56.12 87 PRO A C 1
ATOM 609 O O . PRO A 1 87 ? -0.706 20.109 -60.760 1.00 56.12 87 PRO A O 1
ATOM 612 N N . ALA A 1 88 ? -1.103 18.481 -59.263 1.00 58.12 88 ALA A N 1
ATOM 613 C CA . ALA A 1 88 ? -1.899 17.636 -60.133 1.00 58.12 88 ALA A CA 1
ATOM 614 C C . ALA A 1 88 ? -3.224 17.339 -59.431 1.00 58.12 88 ALA A C 1
ATOM 616 O O . ALA A 1 88 ? -3.192 16.691 -58.396 1.00 58.12 88 ALA A O 1
ATOM 617 N N . ALA A 1 89 ? -4.306 17.847 -60.038 1.00 65.56 89 ALA A N 1
ATOM 618 C CA . ALA A 1 89 ? -5.697 17.365 -60.081 1.00 65.56 89 ALA A CA 1
ATOM 619 C C . ALA A 1 89 ? -6.409 16.931 -58.769 1.00 65.56 89 ALA A C 1
ATOM 621 O O . ALA A 1 89 ? -5.786 16.428 -57.844 1.00 65.56 89 ALA A O 1
ATOM 622 N N . PRO A 1 90 ? -7.740 17.127 -58.672 1.00 59.72 90 PRO A N 1
ATOM 623 C CA . PRO A 1 90 ? -8.466 17.033 -57.408 1.00 59.72 90 PRO A CA 1
ATOM 624 C C . PRO A 1 90 ? -8.426 15.635 -56.771 1.00 59.72 90 PRO A C 1
ATOM 626 O O . PRO A 1 90 ? -8.502 14.605 -57.438 1.00 59.72 90 PRO A O 1
ATOM 629 N N . GLU A 1 91 ? -8.294 15.681 -55.449 1.00 63.59 91 GLU A N 1
ATOM 630 C CA . GLU A 1 91 ? -8.118 14.608 -54.474 1.00 63.59 91 GLU A CA 1
ATOM 631 C C . GLU A 1 91 ? -9.265 13.581 -54.523 1.00 63.59 91 GLU A C 1
ATOM 633 O O . GLU A 1 91 ? -10.431 13.977 -54.447 1.00 63.59 91 GLU A O 1
ATOM 638 N N . PRO A 1 92 ? -8.991 12.268 -54.658 1.00 63.00 92 PRO A N 1
ATOM 639 C CA . PRO A 1 92 ? -10.034 11.266 -54.506 1.00 63.00 92 PRO A CA 1
ATOM 640 C C . PRO A 1 92 ? -10.431 11.159 -53.030 1.00 63.00 92 PRO A C 1
ATOM 642 O O . PRO A 1 92 ? -9.590 10.941 -52.158 1.00 63.00 92 PRO A O 1
ATOM 645 N N . GLU A 1 93 ? -11.729 11.301 -52.777 1.00 63.47 93 GLU A N 1
ATOM 646 C CA . GLU A 1 93 ? -12.369 11.159 -51.471 1.00 63.47 93 GLU A CA 1
ATOM 647 C C . GLU A 1 93 ? -12.018 9.797 -50.849 1.00 63.47 93 GLU A C 1
ATOM 649 O O . GLU A 1 93 ? -12.437 8.733 -51.315 1.00 63.47 93 GLU A O 1
ATOM 654 N N . VAL A 1 94 ? -11.185 9.821 -49.808 1.00 58.72 94 VAL A N 1
ATOM 655 C CA . VAL A 1 94 ? -10.780 8.621 -49.077 1.00 58.72 94 VAL A CA 1
ATOM 656 C C . VAL A 1 94 ? -11.945 8.194 -48.189 1.00 58.72 94 VAL A C 1
ATOM 658 O O . VAL A 1 94 ? -12.166 8.741 -47.111 1.00 58.72 94 VAL A O 1
ATOM 661 N N . VAL A 1 95 ? -12.696 7.193 -48.643 1.00 66.50 95 VAL A N 1
ATOM 662 C CA . VAL A 1 95 ? -13.711 6.508 -47.837 1.00 66.50 95 VAL A CA 1
ATOM 663 C C . VAL A 1 95 ? -13.000 5.730 -46.727 1.00 66.50 95 VAL A C 1
ATOM 665 O O . VAL A 1 95 ? -12.405 4.674 -46.959 1.00 66.50 95 VAL A O 1
ATOM 668 N N . TYR A 1 96 ? -13.039 6.263 -45.507 1.00 62.69 96 TYR A N 1
ATOM 669 C CA . TYR A 1 96 ? -12.514 5.593 -44.322 1.00 62.69 96 TYR A CA 1
ATOM 670 C C . TYR A 1 96 ? -13.370 4.367 -44.000 1.00 62.69 96 TYR A C 1
ATOM 672 O O . TYR A 1 96 ? -14.535 4.474 -43.627 1.00 62.69 96 TYR A O 1
ATOM 680 N N . ARG A 1 97 ? -12.780 3.177 -44.132 1.00 66.44 97 ARG A N 1
ATOM 681 C CA . ARG A 1 97 ? -13.366 1.940 -43.617 1.00 66.44 97 ARG A CA 1
ATOM 682 C C . ARG A 1 97 ? -12.948 1.812 -42.154 1.00 66.44 97 ARG A C 1
ATOM 684 O O . ARG A 1 97 ? -11.781 1.544 -41.874 1.00 66.44 97 ARG A O 1
ATOM 691 N N . GLU A 1 98 ? -13.876 2.047 -41.233 1.00 64.62 98 GLU A N 1
ATOM 692 C CA . GLU A 1 98 ? -13.635 1.859 -39.801 1.00 64.62 98 GLU A CA 1
ATOM 693 C C . GLU A 1 98 ? -13.288 0.390 -39.529 1.00 64.62 98 GLU A C 1
ATOM 695 O O . GLU A 1 98 ? -14.097 -0.519 -39.720 1.00 64.62 98 GLU A O 1
ATOM 700 N N . VAL A 1 99 ? -12.043 0.153 -39.118 1.00 73.00 99 VAL A N 1
ATOM 701 C CA . VAL A 1 99 ? -11.584 -1.150 -38.638 1.00 73.00 99 VAL A CA 1
ATOM 702 C C . VAL A 1 99 ? -11.939 -1.223 -37.151 1.00 73.00 99 VAL A C 1
ATOM 704 O O . VAL A 1 99 ? -11.422 -0.409 -36.382 1.00 73.00 99 VAL A O 1
ATOM 707 N N . PRO A 1 100 ? -12.800 -2.157 -36.707 1.00 68.69 100 PRO A N 1
ATOM 708 C CA . PRO A 1 100 ? -13.135 -2.285 -35.296 1.00 68.69 100 PRO A CA 1
ATOM 709 C C . PRO A 1 100 ? -11.894 -2.727 -34.515 1.00 68.69 100 PRO A C 1
ATOM 711 O O . PRO A 1 100 ? -11.414 -3.853 -34.648 1.00 68.69 100 PRO A O 1
ATOM 714 N N . VAL A 1 101 ? -11.358 -1.814 -33.705 1.00 73.44 101 VAL A N 1
ATOM 715 C CA . VAL A 1 101 ? -10.273 -2.102 -32.766 1.00 73.44 101 VAL A CA 1
ATOM 716 C C . VAL A 1 101 ? -10.855 -2.942 -31.623 1.00 73.44 101 VAL A C 1
ATOM 718 O O . VAL A 1 101 ? -11.796 -2.489 -30.968 1.00 73.44 101 VAL A O 1
ATOM 721 N N . PRO A 1 102 ? -10.340 -4.155 -31.352 1.00 69.19 102 PRO A N 1
ATOM 722 C CA . PRO A 1 102 ? -10.814 -4.958 -30.235 1.00 69.19 102 PRO A CA 1
ATOM 723 C C . PRO A 1 102 ? -10.456 -4.263 -28.917 1.00 69.19 102 PRO A C 1
ATOM 725 O O . PRO A 1 102 ? -9.290 -4.160 -28.534 1.00 69.19 102 PRO A O 1
ATOM 728 N N . VAL A 1 103 ? -11.480 -3.774 -28.222 1.00 71.50 103 VAL A N 1
ATOM 729 C CA . VAL A 1 103 ? -11.363 -3.207 -26.878 1.00 71.50 103 VAL A CA 1
ATOM 730 C C . VAL A 1 103 ? -11.054 -4.350 -25.911 1.00 71.50 103 VAL A C 1
ATOM 732 O O . VAL A 1 103 ? -11.878 -5.243 -25.715 1.00 71.50 103 VAL A O 1
ATOM 735 N N . GLN A 1 104 ? -9.858 -4.347 -25.318 1.00 62.53 104 GLN A N 1
ATOM 736 C CA . GLN A 1 104 ? -9.512 -5.306 -24.269 1.00 62.53 104 GLN A CA 1
ATOM 737 C C . GLN A 1 104 ? -10.384 -5.044 -23.039 1.00 62.53 104 GLN A C 1
ATOM 739 O O . GLN A 1 104 ? -10.271 -4.010 -22.381 1.00 62.53 104 GLN A O 1
ATOM 744 N N . VAL A 1 105 ? -11.275 -5.985 -22.745 1.00 71.81 105 VAL A N 1
ATOM 745 C CA . VAL A 1 105 ? -12.144 -5.939 -21.570 1.00 71.81 105 VAL A CA 1
ATOM 746 C C . VAL A 1 105 ? -11.284 -6.229 -20.334 1.00 71.81 105 VAL A C 1
ATOM 748 O O . VAL A 1 105 ? -10.561 -7.230 -20.338 1.00 71.81 105 VAL A O 1
ATOM 751 N N . PRO A 1 106 ? -11.314 -5.395 -19.278 1.00 66.44 106 PRO A N 1
ATOM 752 C CA . PRO A 1 106 ? -10.521 -5.650 -18.084 1.00 66.44 106 PRO A CA 1
ATOM 753 C C . PRO A 1 106 ? -10.946 -6.978 -17.452 1.00 66.44 106 PRO A C 1
ATOM 755 O O . PRO A 1 106 ? -12.117 -7.198 -17.133 1.00 66.44 106 PRO A O 1
ATOM 758 N N . VAL A 1 107 ? -9.973 -7.870 -17.279 1.00 71.62 107 VAL A N 1
ATOM 759 C CA . VAL A 1 107 ? -10.149 -9.146 -16.587 1.00 71.62 107 VAL A CA 1
ATOM 760 C C . VAL A 1 107 ? -10.548 -8.845 -15.143 1.00 71.62 107 VAL A C 1
ATOM 762 O O . VAL A 1 107 ? -9.766 -8.292 -14.372 1.00 71.62 107 VAL A O 1
ATOM 765 N N . GLN A 1 108 ? -11.780 -9.196 -14.780 1.00 61.81 108 GLN A N 1
ATOM 766 C CA . GLN A 1 108 ? -12.290 -9.106 -13.413 1.00 61.81 108 GLN A CA 1
ATOM 767 C C . GLN A 1 108 ? -11.534 -10.112 -12.536 1.00 61.81 108 GLN A C 1
ATOM 769 O O . GLN A 1 108 ? -11.890 -11.291 -12.462 1.00 61.81 108 GLN A O 1
ATOM 774 N N . VAL A 1 109 ? -10.458 -9.667 -11.889 1.00 67.44 109 VAL A N 1
ATOM 775 C CA . VAL A 1 109 ? -9.727 -10.489 -10.923 1.00 67.44 109 VAL A CA 1
ATOM 776 C C . VAL A 1 109 ? -10.594 -10.618 -9.673 1.00 67.44 109 VAL A C 1
ATOM 778 O O . VAL A 1 109 ? -10.783 -9.654 -8.934 1.00 67.44 109 VAL A O 1
ATOM 781 N N . LYS A 1 110 ? -11.151 -11.812 -9.436 1.00 71.19 110 LYS A N 1
ATOM 782 C CA . LYS A 1 110 ? -11.920 -12.094 -8.217 1.00 71.19 110 LYS A CA 1
ATOM 783 C C . LYS A 1 110 ? -11.024 -11.875 -6.988 1.00 71.19 110 LYS A C 1
ATOM 785 O O . LYS A 1 110 ? -9.960 -12.495 -6.916 1.00 71.19 110 LYS A O 1
ATOM 790 N N . PRO A 1 111 ? -11.431 -11.043 -6.012 1.00 72.38 111 PRO A N 1
ATOM 791 C CA . PRO A 1 111 ? -10.656 -10.852 -4.796 1.00 72.38 111 PRO A CA 1
ATOM 792 C C . PRO A 1 111 ? -10.631 -12.157 -3.993 1.00 72.38 111 PRO A C 1
ATOM 794 O O . PRO A 1 111 ? -11.669 -12.686 -3.600 1.00 72.38 111 PRO A O 1
ATOM 797 N N . CYS A 1 112 ? -9.431 -12.689 -3.765 1.00 78.38 112 CYS A N 1
ATOM 798 C CA . CYS A 1 112 ? -9.221 -13.843 -2.898 1.00 78.38 112 CYS A CA 1
ATOM 799 C C . CYS A 1 112 ? -9.331 -13.396 -1.433 1.00 78.38 112 CYS A C 1
ATOM 801 O O . CYS A 1 112 ? -8.525 -12.586 -0.962 1.00 78.38 112 CYS A O 1
ATOM 803 N N . VAL A 1 113 ? -10.323 -13.933 -0.721 1.00 89.25 113 VAL A N 1
ATOM 804 C CA . VAL A 1 113 ? -10.556 -13.705 0.710 1.00 89.25 113 VAL A CA 1
ATOM 805 C C . VAL A 1 113 ? -10.471 -15.048 1.428 1.00 89.25 113 VAL A C 1
ATOM 807 O O . VAL A 1 113 ? -11.139 -16.002 1.033 1.00 89.25 113 VAL A O 1
ATOM 810 N N . LYS A 1 114 ? -9.668 -15.121 2.492 1.00 89.62 114 LYS A N 1
ATOM 811 C CA . LYS A 1 114 ? -9.642 -16.258 3.423 1.00 89.62 114 LYS A CA 1
ATOM 812 C C . LYS A 1 114 ? -10.167 -15.799 4.781 1.00 89.62 114 LYS A C 1
ATOM 814 O O . LYS A 1 114 ? -9.947 -14.656 5.165 1.00 89.62 114 LYS A O 1
ATOM 819 N N . TYR A 1 115 ? -10.844 -16.673 5.515 1.00 89.69 115 TYR A N 1
ATOM 820 C CA . TYR A 1 115 ? -11.279 -16.376 6.880 1.00 89.69 115 TYR A CA 1
ATOM 821 C C . TYR A 1 115 ? -10.260 -16.934 7.862 1.00 89.69 115 TYR A C 1
ATOM 823 O O . TYR A 1 115 ? -9.909 -18.110 7.781 1.00 89.69 115 TYR A O 1
ATOM 831 N N . VAL A 1 116 ? -9.787 -16.092 8.775 1.00 91.69 116 VAL A N 1
ATOM 832 C CA . VAL A 1 116 ? -8.915 -16.502 9.879 1.00 91.69 116 VAL A CA 1
ATOM 833 C C . VAL A 1 116 ? -9.644 -16.320 11.201 1.00 91.69 116 VAL A C 1
ATOM 835 O O . VAL A 1 116 ? -10.462 -15.411 11.353 1.00 91.69 116 VAL A O 1
ATOM 838 N N . GLU A 1 117 ? -9.368 -17.209 12.147 1.00 93.19 117 GLU A N 1
ATOM 839 C CA . GLU A 1 117 ? -9.924 -17.143 13.494 1.00 93.19 117 GLU A CA 1
ATOM 840 C C . GLU A 1 117 ? -9.039 -16.244 14.355 1.00 93.19 117 GLU A C 1
ATOM 842 O O . GLU A 1 117 ? -7.861 -16.526 14.569 1.00 93.19 117 GLU A O 1
ATOM 847 N N . VAL A 1 118 ? -9.604 -15.132 14.822 1.00 92.12 118 VAL A N 1
ATOM 848 C CA . VAL A 1 118 ? -8.922 -14.171 15.689 1.00 92.12 118 VAL A CA 1
ATOM 849 C C . VAL A 1 118 ? -9.498 -14.300 17.090 1.00 92.12 118 VAL A C 1
ATOM 851 O O . VAL A 1 118 ? -10.696 -14.118 17.303 1.00 92.12 118 VAL A O 1
ATOM 854 N N . MET A 1 119 ? -8.636 -14.603 18.057 1.00 91.38 119 MET A N 1
ATOM 855 C CA . MET A 1 119 ? -9.003 -14.658 19.469 1.00 91.38 119 MET A CA 1
ATOM 856 C C . MET A 1 119 ? -8.916 -13.255 20.073 1.00 91.38 119 MET A C 1
ATOM 858 O O . MET A 1 119 ? -7.842 -12.656 20.116 1.00 91.38 119 MET A O 1
ATOM 862 N N . ARG A 1 120 ? -10.037 -12.720 20.561 1.00 90.31 120 ARG A N 1
ATOM 863 C CA . ARG A 1 120 ? -10.086 -11.462 21.312 1.00 90.31 120 ARG A CA 1
ATOM 864 C C . ARG A 1 120 ? -10.410 -11.722 22.771 1.00 90.31 120 ARG A C 1
ATOM 866 O O . ARG A 1 120 ? -11.412 -12.353 23.096 1.00 90.31 120 ARG A O 1
ATOM 873 N N . HIS A 1 121 ? -9.587 -11.178 23.661 1.00 91.56 121 HIS A N 1
ATOM 874 C CA . HIS A 1 121 ? -9.931 -11.095 25.073 1.00 91.56 121 HIS A CA 1
ATOM 875 C C . HIS A 1 121 ? -11.002 -10.028 25.261 1.00 91.56 121 HIS A C 1
ATOM 877 O O . HIS A 1 121 ? -10.794 -8.860 24.936 1.00 91.56 121 HIS A O 1
ATOM 883 N N . VAL A 1 122 ? -12.146 -10.430 25.799 1.00 91.31 122 VAL A N 1
ATOM 884 C CA . VAL A 1 122 ? -13.269 -9.535 26.059 1.00 91.31 122 VAL A CA 1
ATOM 885 C C . VAL A 1 122 ? -13.480 -9.468 27.561 1.00 91.31 122 VAL A C 1
ATOM 887 O O . VAL A 1 122 ? -13.534 -10.495 28.238 1.00 91.31 122 VAL A O 1
ATOM 890 N N . ARG A 1 123 ? -13.604 -8.251 28.089 1.00 90.25 123 ARG A N 1
ATOM 891 C CA . ARG A 1 123 ? -14.058 -8.010 29.457 1.00 90.25 123 ARG A CA 1
ATOM 892 C C . ARG A 1 123 ? -15.416 -7.338 29.392 1.00 90.25 123 ARG A C 1
ATOM 894 O O . ARG A 1 123 ? -15.549 -6.291 28.767 1.00 90.25 123 ARG A O 1
ATOM 901 N N . LYS A 1 124 ? -16.420 -7.949 30.013 1.00 89.00 124 LYS A N 1
ATOM 902 C CA . LYS A 1 124 ? -17.755 -7.369 30.157 1.00 89.00 124 LYS A CA 1
ATOM 903 C C . LYS A 1 124 ? -18.010 -7.097 31.629 1.00 89.00 124 LYS A C 1
ATOM 905 O O . LYS A 1 124 ? -17.861 -7.995 32.456 1.00 89.00 124 LYS A O 1
ATOM 910 N N . THR A 1 125 ? -18.386 -5.866 31.946 1.00 92.69 125 THR A N 1
ATOM 911 C CA . THR A 1 125 ? -18.821 -5.499 33.293 1.00 92.69 125 THR A CA 1
ATOM 912 C C . THR A 1 125 ? -20.325 -5.706 33.375 1.00 92.69 125 THR A C 1
ATOM 914 O O . THR A 1 125 ? -21.086 -5.155 32.584 1.00 92.69 125 THR A O 1
ATOM 917 N N . THR A 1 126 ? -20.734 -6.561 34.300 1.00 88.00 126 THR A N 1
ATOM 918 C CA . THR A 1 126 ? -22.137 -6.875 34.591 1.00 88.00 126 THR A CA 1
ATOM 919 C C . THR A 1 126 ? -22.748 -5.694 35.361 1.00 88.00 126 THR A C 1
ATOM 921 O O . THR A 1 126 ? -21.995 -5.002 36.050 1.00 88.00 126 THR A O 1
ATOM 924 N N . PRO A 1 127 ? -24.071 -5.449 35.304 1.00 90.69 127 PRO A N 1
ATOM 925 C CA . PRO A 1 127 ? -24.714 -4.383 36.085 1.00 90.69 127 PRO A CA 1
ATOM 926 C C . PRO A 1 127 ? -24.393 -4.434 37.588 1.00 90.69 127 PRO A C 1
ATOM 928 O O . PRO A 1 127 ? -24.298 -3.396 38.230 1.00 90.69 127 PRO A O 1
ATOM 931 N N . ASP A 1 128 ? -24.116 -5.629 38.117 1.00 90.06 128 ASP A N 1
ATOM 932 C CA . ASP A 1 128 ? -23.703 -5.868 39.508 1.00 90.06 128 ASP A CA 1
ATOM 933 C C . ASP A 1 128 ? -22.222 -5.540 39.806 1.00 90.06 128 ASP A C 1
ATOM 935 O O . ASP A 1 128 ? -21.681 -5.944 40.834 1.00 90.06 128 ASP A O 1
ATOM 939 N N . GLY A 1 129 ? -21.504 -4.889 38.884 1.00 88.88 129 GLY A N 1
ATOM 940 C CA . GLY A 1 129 ? -20.093 -4.506 39.045 1.00 88.88 129 GLY A CA 1
ATOM 941 C C . GLY A 1 129 ? -19.079 -5.646 38.876 1.00 88.88 129 GLY A C 1
ATOM 942 O O . GLY A 1 129 ? -17.872 -5.423 38.955 1.00 88.88 129 GLY A O 1
ATOM 943 N N . ARG A 1 130 ? -19.531 -6.876 38.603 1.00 88.56 130 ARG A N 1
ATOM 944 C CA . ARG A 1 130 ? -18.647 -8.024 38.342 1.00 88.56 130 ARG A CA 1
ATOM 945 C C . ARG A 1 130 ? -18.060 -7.963 36.935 1.00 88.56 130 ARG A C 1
ATOM 947 O O . ARG A 1 130 ? -18.798 -7.801 35.962 1.00 88.56 130 ARG A O 1
ATOM 954 N N . VAL A 1 131 ? -16.749 -8.173 36.820 1.00 86.56 131 VAL A N 1
ATOM 955 C CA . VAL A 1 131 ? -16.048 -8.255 35.532 1.00 86.56 131 VAL A CA 1
ATOM 956 C C . VAL A 1 131 ? -15.959 -9.711 35.088 1.00 86.56 131 VAL A C 1
ATOM 958 O O . VAL A 1 131 ? -15.284 -10.522 35.717 1.00 86.56 131 VAL A O 1
ATOM 961 N N . LEU A 1 132 ? -16.615 -10.033 33.978 1.00 85.69 132 LEU A N 1
ATOM 962 C CA . LEU A 1 132 ? -16.486 -11.313 33.294 1.00 85.69 132 LEU A CA 1
ATOM 963 C C . LEU A 1 132 ? -15.414 -11.175 32.215 1.00 85.69 132 LEU A C 1
ATOM 965 O O . LEU A 1 132 ? -15.549 -10.361 31.300 1.00 85.69 132 LEU A O 1
ATOM 969 N N . ALA A 1 133 ? -14.344 -11.957 32.331 1.00 88.38 133 ALA A N 1
ATOM 970 C CA . ALA A 1 133 ? -13.311 -12.066 31.310 1.00 88.38 133 ALA A CA 1
ATOM 971 C C . ALA A 1 133 ? -13.526 -13.352 30.507 1.00 88.38 133 ALA A C 1
ATOM 973 O O . ALA A 1 133 ? -13.704 -14.423 31.081 1.00 88.38 133 ALA A O 1
ATOM 974 N N . GLY A 1 134 ? -13.500 -13.242 29.184 1.00 90.62 134 GLY A N 1
ATOM 975 C CA . GLY A 1 134 ? -13.627 -14.374 28.275 1.00 90.62 134 GLY A CA 1
ATOM 976 C C . GLY A 1 134 ? -12.769 -14.194 27.032 1.00 90.62 134 GLY A C 1
ATOM 977 O O . GLY A 1 134 ? -12.226 -13.117 26.778 1.00 90.62 134 GLY A O 1
ATOM 978 N N . VAL A 1 135 ? -12.650 -15.265 26.255 1.00 90.94 135 VAL A N 1
ATOM 979 C CA . VAL A 1 135 ? -12.042 -15.237 24.924 1.00 90.94 135 VAL A CA 1
ATOM 980 C C . VAL A 1 135 ? -13.161 -15.418 23.913 1.00 90.94 135 VAL A C 1
ATOM 982 O O . VAL A 1 135 ? -13.919 -16.381 23.990 1.00 90.94 135 VAL A O 1
ATOM 985 N N . GLN A 1 136 ? -13.279 -14.478 22.985 1.00 91.06 136 GLN A N 1
ATOM 986 C CA . GLN A 1 136 ? -14.193 -14.558 21.858 1.00 91.06 136 GLN A CA 1
ATOM 987 C C . GLN A 1 136 ? -13.387 -14.891 20.604 1.00 91.06 136 GLN A C 1
ATOM 989 O O . GLN A 1 136 ? -12.373 -14.251 20.331 1.00 91.06 136 GLN A O 1
ATOM 994 N N . VAL A 1 137 ? -13.822 -15.907 19.862 1.00 91.31 137 VAL A N 1
ATOM 995 C CA . VAL A 1 137 ? -13.214 -16.296 18.586 1.00 91.31 137 VAL A CA 1
ATOM 996 C C . VAL A 1 137 ? -14.060 -15.706 17.466 1.00 91.31 137 VAL A C 1
ATOM 998 O O . VAL A 1 137 ? -15.204 -16.115 17.275 1.00 91.31 137 VAL A O 1
ATOM 1001 N N . ASP A 1 138 ? -13.505 -14.742 16.735 1.00 91.44 138 ASP A N 1
ATOM 1002 C CA . ASP A 1 138 ? -14.173 -14.106 15.601 1.00 91.44 138 ASP A CA 1
ATOM 1003 C C . ASP A 1 138 ? -13.556 -14.591 14.283 1.00 91.44 138 ASP A C 1
ATOM 1005 O O . ASP A 1 138 ? -12.333 -14.627 14.132 1.00 91.44 138 ASP A O 1
ATOM 1009 N N . LYS A 1 139 ? -14.395 -14.921 13.295 1.00 92.38 139 LYS A N 1
ATOM 1010 C CA . LYS A 1 139 ? -13.941 -15.209 11.927 1.00 92.38 139 LYS A CA 1
ATOM 1011 C C . LYS A 1 139 ? -13.818 -13.908 11.151 1.00 92.38 139 LYS A C 1
ATOM 1013 O O . LYS A 1 139 ? -14.825 -13.294 10.803 1.00 92.38 139 LYS A O 1
ATOM 1018 N N . VAL A 1 140 ? -12.586 -13.500 10.868 1.00 90.62 140 VAL A N 1
ATOM 1019 C CA . VAL A 1 140 ? -12.289 -12.242 10.176 1.00 90.62 140 VAL A CA 1
ATOM 1020 C C . VAL A 1 140 ? -11.839 -12.541 8.742 1.00 90.62 140 VAL A C 1
ATOM 1022 O O . VAL A 1 140 ? -10.934 -13.359 8.552 1.00 90.62 140 VAL A O 1
ATOM 1025 N N . PRO A 1 141 ? -12.450 -11.915 7.718 1.00 90.50 141 PRO A N 1
ATOM 1026 C CA . PRO A 1 141 ? -11.973 -12.022 6.346 1.00 90.50 141 PRO A CA 1
ATOM 1027 C C . PRO A 1 141 ? -10.654 -11.260 6.194 1.00 90.50 141 PRO A C 1
ATOM 1029 O O . PRO A 1 141 ? -10.578 -10.071 6.496 1.00 90.50 141 PRO A O 1
ATOM 1032 N N . VAL A 1 142 ? -9.623 -11.932 5.692 1.00 88.19 142 VAL A N 1
ATOM 1033 C CA . VAL A 1 142 ? -8.329 -11.327 5.367 1.00 88.19 142 VAL A CA 1
ATOM 1034 C C . VAL A 1 142 ? -7.983 -11.575 3.896 1.00 88.19 142 VAL A C 1
ATOM 1036 O O . VAL A 1 142 ? -8.260 -12.657 3.362 1.00 88.19 142 VAL A O 1
ATOM 1039 N N . PRO A 1 143 ? -7.389 -10.588 3.205 1.00 87.19 143 PRO A N 1
ATOM 1040 C CA . PRO A 1 143 ? -6.946 -10.766 1.830 1.00 87.19 143 PRO A CA 1
ATOM 1041 C C . PRO A 1 143 ? -5.824 -11.809 1.768 1.00 87.19 143 PRO A C 1
ATOM 1043 O O . PRO A 1 143 ? -4.946 -11.857 2.631 1.00 87.19 143 PRO A O 1
ATOM 1046 N N . CYS A 1 144 ? -5.824 -12.638 0.722 1.00 79.75 144 CYS A N 1
ATOM 1047 C CA . CYS A 1 144 ? -4.856 -13.733 0.579 1.00 79.75 144 CYS A CA 1
ATOM 1048 C C . CYS A 1 144 ? -3.381 -13.275 0.508 1.00 79.75 144 CYS A C 1
ATOM 1050 O O . CYS A 1 144 ? -2.496 -14.091 0.749 1.00 79.75 144 CYS A O 1
ATOM 1052 N N . ASN A 1 145 ? -3.120 -11.986 0.249 1.00 71.94 145 ASN A N 1
ATOM 1053 C CA . ASN A 1 145 ? -1.777 -11.413 0.08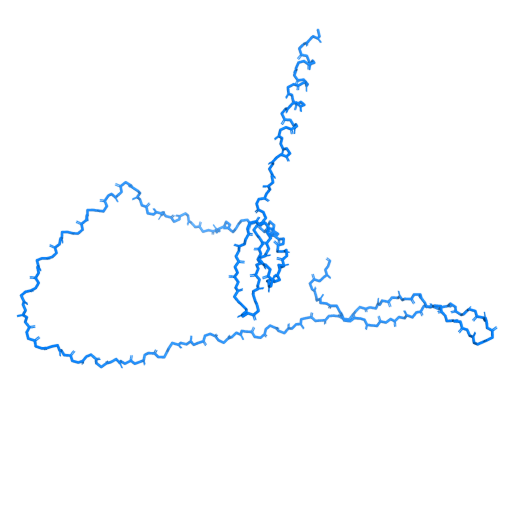7 1.00 71.94 145 ASN A CA 1
ATOM 1054 C C . ASN A 1 145 ? -1.132 -10.869 1.376 1.00 71.94 145 ASN A C 1
ATOM 1056 O O . ASN A 1 145 ? -0.005 -10.391 1.308 1.00 71.94 145 ASN A O 1
ATOM 1060 N N . GLN A 1 146 ? -1.801 -10.918 2.534 1.00 55.66 146 GLN A N 1
ATOM 1061 C CA . GLN A 1 146 ? -1.135 -10.623 3.808 1.00 55.66 146 GLN A CA 1
ATOM 1062 C C . GLN A 1 146 ? -0.529 -11.911 4.371 1.00 55.66 146 GLN A C 1
ATOM 1064 O O . GLN A 1 146 ? -1.245 -12.780 4.885 1.00 55.66 146 GLN A O 1
ATOM 1069 N N . LYS A 1 147 ? 0.784 -12.055 4.190 1.00 48.12 147 LYS A N 1
ATOM 1070 C CA . LYS A 1 147 ? 1.617 -13.096 4.784 1.00 48.12 147 LYS A CA 1
ATOM 1071 C C . LYS A 1 147 ? 2.710 -12.433 5.606 1.00 48.12 147 LYS A C 1
ATOM 1073 O O . LYS A 1 147 ? 3.204 -11.385 5.138 1.00 48.12 147 LYS A O 1
#

pLDDT: mean 71.35, std 12.38, range [48.12, 93.19]

Secondary structure (DSSP, 8-state):
--HHHHHHHHHHHHHHGGGG------EEEE-TT--EEEESS-PPTT-EEE-------------SPPP----TT---PPPPPPPPPP--SPPP-----------------PPPEEEEEEEEEEEEE-TTS-EEEEEEEEEEEEETT--

Sequence (147 aa):
MEGIHVRLWILAAALACSTAAQAATVVKCVDGAGKVSFAQNTCPAGTTGASVEVNAAQRPSGDGPAVQMADPSKTYARPKPKPAPKPAAPEPEVVYREVPVPVQVPVQVKPCVKYVEVMRHVRKTTPDGRVLAGVQVDKVPVPCNQK

Foldseek 3Di:
DPVVVVVVVVVVVVVVVVPPPPPQQFWWWQAPVRDTDTDRPDHPPRTDTDRPPPPPDPDCPPPDDDDDDDDPVPPPDDPDPDPDDDDDDDDDDDDDDDDDDDDDDDDPDPFDKDWDWDWDWDWDQDPVRDTDTDIDTDTDIDGPPDD